Protein AF-A0A7W1PDN5-F1 (afdb_monomer)

Structure (mmCIF, N/CA/C/O backbone):
data_AF-A0A7W1PDN5-F1
#
_entry.id   AF-A0A7W1PDN5-F1
#
loop_
_atom_site.group_PDB
_atom_site.id
_atom_site.type_symbol
_atom_site.label_atom_id
_atom_site.label_alt_id
_atom_site.label_comp_id
_atom_site.label_asym_id
_atom_site.label_entity_id
_atom_site.label_seq_id
_atom_site.pdbx_PDB_ins_code
_atom_site.Cartn_x
_atom_site.Cartn_y
_atom_site.Cartn_z
_atom_site.occupancy
_atom_site.B_iso_or_equiv
_atom_site.auth_seq_id
_atom_site.auth_comp_id
_atom_site.auth_asym_id
_atom_site.auth_atom_id
_atom_site.pdbx_PDB_model_num
ATOM 1 N N . ASP A 1 1 ? -13.230 -10.698 -6.324 1.00 79.00 1 ASP A N 1
ATOM 2 C CA . ASP A 1 1 ? -13.164 -11.307 -4.984 1.00 79.00 1 ASP A CA 1
ATOM 3 C C . ASP A 1 1 ? -14.490 -11.042 -4.2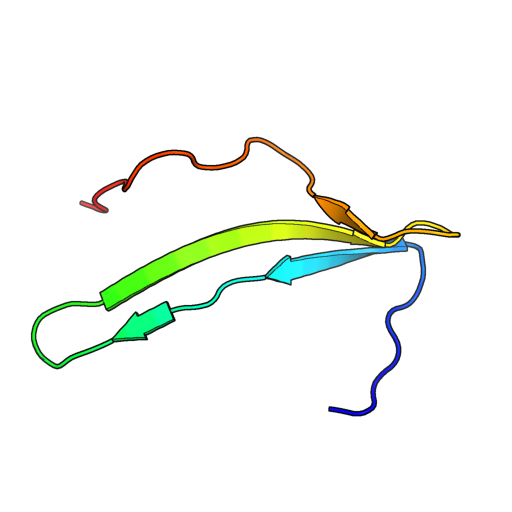87 1.00 79.00 1 ASP A C 1
ATOM 5 O O . ASP A 1 1 ? -15.072 -9.996 -4.547 1.00 79.00 1 ASP A O 1
ATOM 9 N N . GLU A 1 2 ? -14.974 -11.973 -3.470 1.00 91.88 2 GLU A N 1
ATOM 10 C CA . GLU A 1 2 ? -16.242 -11.869 -2.724 1.00 91.88 2 GLU A CA 1
ATOM 11 C C . GLU A 1 2 ? -16.024 -11.868 -1.199 1.00 91.88 2 GLU A C 1
ATOM 13 O O . GLU A 1 2 ? -16.983 -11.816 -0.425 1.00 91.88 2 GLU A O 1
ATOM 18 N N . ARG A 1 3 ? -14.767 -11.933 -0.735 1.00 92.62 3 ARG A N 1
ATOM 19 C CA . ARG A 1 3 ? -14.449 -11.895 0.695 1.00 92.62 3 ARG A CA 1
ATOM 20 C C . ARG A 1 3 ? -14.817 -10.535 1.280 1.00 92.62 3 ARG A C 1
ATOM 22 O O . ARG A 1 3 ? -14.517 -9.486 0.714 1.00 92.62 3 ARG A O 1
ATOM 29 N N . ARG A 1 4 ? -15.451 -10.565 2.452 1.00 92.44 4 ARG A N 1
ATOM 30 C CA . ARG A 1 4 ? -15.827 -9.363 3.201 1.00 92.44 4 ARG A CA 1
ATOM 31 C C . ARG A 1 4 ? -14.646 -8.878 4.037 1.00 92.44 4 ARG A C 1
ATOM 33 O O . ARG A 1 4 ? -13.973 -9.685 4.672 1.00 92.44 4 ARG A O 1
ATOM 40 N N . LEU A 1 5 ? -14.443 -7.564 4.068 1.00 94.25 5 LEU A N 1
ATOM 41 C CA . LEU A 1 5 ? -13.551 -6.919 5.028 1.00 94.25 5 LEU A CA 1
ATOM 42 C C . LEU A 1 5 ? -14.175 -6.978 6.429 1.00 94.25 5 LEU A C 1
ATOM 44 O O . LEU A 1 5 ? -15.388 -6.810 6.572 1.00 94.25 5 LEU A O 1
ATOM 48 N N . ILE A 1 6 ? -13.350 -7.243 7.441 1.00 95.94 6 ILE A N 1
ATOM 49 C CA . ILE A 1 6 ? -13.780 -7.426 8.833 1.00 95.94 6 ILE A CA 1
ATOM 50 C C . ILE A 1 6 ? -13.124 -6.338 9.696 1.00 95.94 6 ILE A C 1
ATOM 52 O O . ILE A 1 6 ? -11.919 -6.113 9.535 1.00 95.94 6 ILE A O 1
ATOM 56 N N . PRO A 1 7 ? -13.869 -5.689 10.613 1.00 98.00 7 PRO A N 1
ATOM 57 C CA . PRO A 1 7 ? -13.298 -4.749 11.573 1.00 98.00 7 PRO A CA 1
ATOM 58 C C . PRO A 1 7 ? -12.084 -5.320 12.318 1.00 98.00 7 PRO A C 1
ATOM 60 O O . PRO A 1 7 ? -12.033 -6.511 12.630 1.00 98.00 7 PRO A O 1
ATOM 63 N N . GLY A 1 8 ? -11.089 -4.475 12.580 1.00 97.56 8 GLY A N 1
ATOM 64 C CA . GLY A 1 8 ? -9.814 -4.862 13.187 1.00 97.56 8 GLY A CA 1
ATOM 65 C C . GLY A 1 8 ? -8.761 -5.373 12.198 1.00 97.56 8 GLY A C 1
ATOM 66 O O . GLY A 1 8 ? -7.645 -5.681 12.612 1.00 97.56 8 GLY A O 1
ATOM 67 N N . THR A 1 9 ? -9.079 -5.458 10.903 1.00 97.31 9 THR A N 1
ATOM 68 C CA . THR A 1 9 ? -8.123 -5.903 9.878 1.00 97.31 9 THR A CA 1
ATOM 69 C C . THR A 1 9 ? -7.287 -4.733 9.363 1.00 97.31 9 THR A C 1
ATOM 71 O O . THR A 1 9 ? -7.838 -3.715 8.941 1.00 97.31 9 THR A O 1
ATOM 74 N N . GLY A 1 10 ? -5.963 -4.909 9.346 1.00 97.00 10 GLY A N 1
ATOM 75 C CA . GLY A 1 10 ? -5.027 -4.049 8.621 1.00 97.00 10 GLY A CA 1
ATOM 76 C C . GLY A 1 10 ? -4.590 -4.694 7.306 1.00 97.00 10 GLY A C 1
ATOM 77 O O . GLY A 1 10 ? -4.341 -5.900 7.269 1.00 97.00 10 GLY A O 1
ATOM 78 N N . PHE A 1 11 ? -4.510 -3.910 6.233 1.00 95.94 11 PHE A N 1
ATOM 79 C CA . PHE A 1 1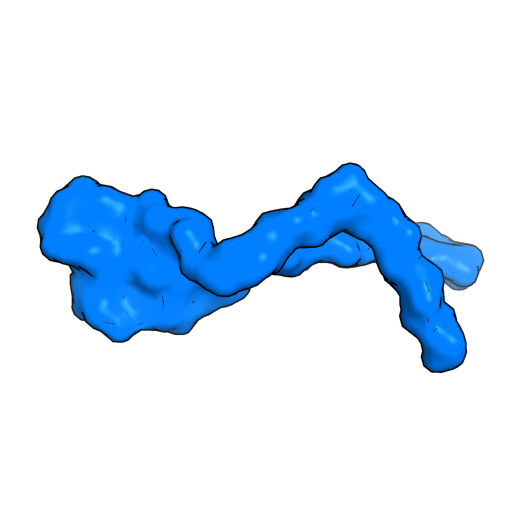1 ? -4.030 -4.364 4.923 1.00 95.94 11 PHE A CA 1
ATOM 80 C C . PHE A 1 11 ? -3.497 -3.191 4.095 1.00 95.94 11 PHE A C 1
ATOM 82 O O . PHE A 1 11 ? -3.694 -2.033 4.456 1.00 95.94 11 PHE A O 1
ATOM 89 N N . THR A 1 12 ?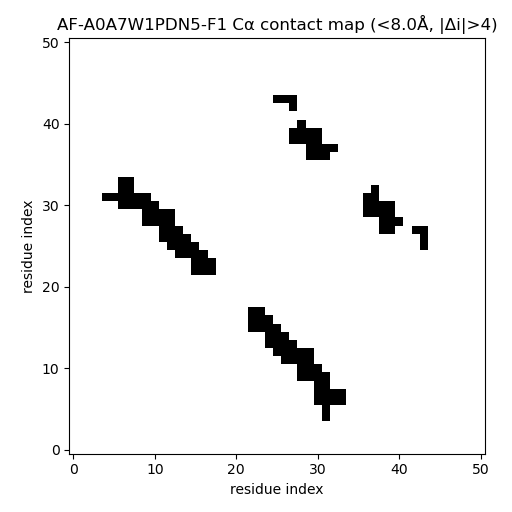 -2.847 -3.481 2.972 1.00 96.06 12 THR A N 1
ATOM 90 C CA . THR A 1 12 ? -2.339 -2.474 2.036 1.00 96.06 12 THR A CA 1
ATOM 91 C C . THR A 1 12 ? -3.186 -2.422 0.767 1.00 96.06 12 THR A C 1
ATOM 93 O O . THR A 1 12 ? -3.718 -3.433 0.303 1.00 96.06 12 THR A O 1
ATOM 96 N N . ILE A 1 13 ? -3.325 -1.229 0.190 1.00 95.38 13 ILE A N 1
ATOM 97 C CA . ILE A 1 13 ? -3.782 -1.057 -1.194 1.00 95.38 13 ILE A CA 1
ATOM 98 C C . ILE A 1 13 ? -2.563 -0.631 -2.000 1.00 95.38 13 ILE A C 1
ATOM 100 O O . ILE A 1 13 ? -2.035 0.458 -1.779 1.00 95.38 13 ILE A O 1
ATOM 104 N N . GLU A 1 14 ? -2.120 -1.504 -2.906 1.00 95.62 14 GLU A N 1
ATOM 105 C CA . GLU A 1 14 ? -0.813 -1.373 -3.556 1.00 95.62 14 GLU A CA 1
ATOM 106 C C . GLU A 1 14 ? -0.825 -1.530 -5.095 1.00 95.62 14 GLU A C 1
ATOM 108 O O . GLU A 1 14 ? -0.179 -2.422 -5.652 1.00 95.62 14 GLU A O 1
ATOM 113 N N . PRO A 1 15 ? -1.590 -0.706 -5.836 1.00 95.25 15 PRO A N 1
ATOM 114 C CA . PRO A 1 15 ? -1.654 -0.815 -7.287 1.00 95.25 15 PRO A CA 1
ATOM 115 C C . PRO A 1 15 ? -0.295 -0.503 -7.926 1.00 95.2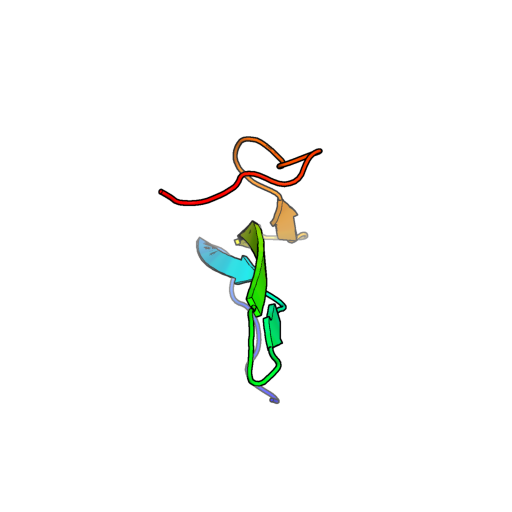5 15 PRO A C 1
ATOM 117 O O . PRO A 1 15 ? 0.369 0.481 -7.591 1.00 95.25 15 PRO A O 1
ATOM 120 N N . GLY A 1 16 ? 0.096 -1.335 -8.891 1.00 95.25 16 GLY A N 1
ATOM 121 C CA . GLY A 1 16 ? 1.346 -1.188 -9.626 1.00 95.25 16 GLY A CA 1
ATOM 122 C C . GLY A 1 16 ? 1.157 -1.249 -11.137 1.00 95.25 16 GLY A C 1
ATOM 123 O O . GLY A 1 16 ? 0.286 -1.956 -11.644 1.00 95.25 16 GLY A O 1
ATOM 124 N N . ILE A 1 17 ? 1.997 -0.504 -11.851 1.00 95.88 17 ILE A N 1
ATOM 125 C CA . ILE A 1 17 ? 2.141 -0.549 -13.306 1.00 95.88 17 ILE A CA 1
ATOM 126 C C . ILE A 1 17 ? 3.560 -1.015 -13.599 1.00 95.88 17 ILE A C 1
ATOM 128 O O . ILE A 1 17 ? 4.521 -0.457 -13.072 1.00 95.88 17 ILE A O 1
ATOM 132 N N . TYR A 1 18 ? 3.682 -2.025 -14.454 1.00 95.88 18 TYR A N 1
ATOM 133 C CA . TYR A 1 18 ? 4.950 -2.669 -14.772 1.00 95.88 18 TYR A CA 1
ATOM 134 C C . TYR A 1 18 ? 5.103 -2.790 -16.285 1.00 95.88 18 TYR A C 1
ATOM 136 O O . TYR A 1 18 ? 4.153 -3.158 -16.980 1.00 95.88 18 TYR A O 1
ATOM 144 N N . ASN A 1 19 ? 6.296 -2.488 -16.783 1.00 96.19 19 ASN A N 1
ATOM 145 C CA . ASN A 1 19 ? 6.728 -2.770 -18.149 1.00 96.19 19 ASN A CA 1
ATOM 146 C C . ASN A 1 19 ? 8.094 -3.485 -18.117 1.00 96.19 19 ASN A C 1
ATOM 148 O O . ASN A 1 19 ? 8.555 -3.891 -17.051 1.00 96.19 19 ASN A O 1
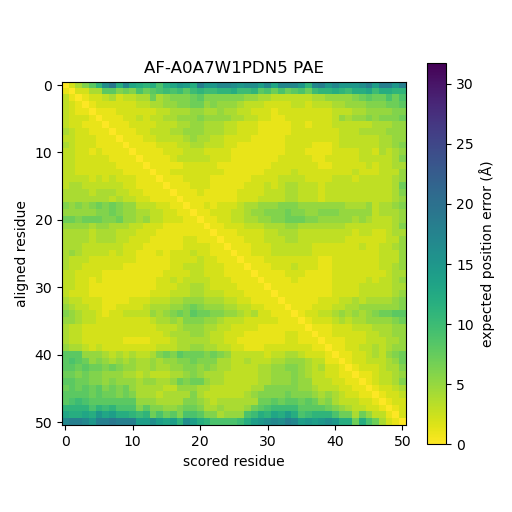ATOM 152 N N . GLU A 1 20 ? 8.715 -3.690 -19.279 1.00 97.00 20 GLU A N 1
ATOM 153 C CA . GLU A 1 20 ? 9.996 -4.405 -19.382 1.00 97.00 20 GLU A CA 1
ATOM 154 C C . GLU A 1 20 ? 11.178 -3.641 -18.761 1.00 97.00 20 GLU A C 1
ATOM 156 O O . GLU A 1 20 ? 12.128 -4.261 -18.290 1.00 97.00 20 GLU A O 1
ATOM 161 N N . GLU A 1 21 ? 11.125 -2.309 -18.744 1.00 95.62 21 GLU A N 1
ATOM 162 C CA . GLU A 1 21 ? 12.227 -1.444 -18.313 1.00 95.62 21 GLU A CA 1
ATOM 163 C C . GLU A 1 21 ? 12.108 -1.033 -16.843 1.00 95.62 21 GLU A C 1
ATOM 165 O O . GLU A 1 21 ? 13.115 -0.933 -16.140 1.00 95.62 21 GLU A O 1
ATOM 170 N N . PHE A 1 22 ? 10.889 -0.777 -16.363 1.00 92.25 22 PHE A N 1
ATOM 171 C CA . PHE A 1 22 ? 10.646 -0.341 -14.994 1.00 92.25 22 PHE A CA 1
ATOM 172 C C . PHE A 1 22 ? 9.233 -0.664 -14.494 1.00 92.25 22 PHE A C 1
ATOM 174 O O . PHE A 1 22 ? 8.309 -0.991 -15.244 1.00 92.25 22 PHE A O 1
ATOM 181 N N . GLY A 1 23 ? 9.062 -0.518 -13.180 1.00 93.19 23 GLY A N 1
ATOM 182 C CA . GLY A 1 23 ? 7.771 -0.585 -12.512 1.00 93.19 23 GLY A CA 1
ATOM 183 C C . GLY A 1 23 ? 7.586 0.560 -11.529 1.00 93.19 23 GLY A C 1
ATOM 184 O O . GLY A 1 23 ? 8.549 1.078 -10.967 1.00 93.19 23 GLY A O 1
ATOM 185 N N . VAL A 1 24 ? 6.333 0.938 -11.312 1.00 93.62 24 VAL A N 1
ATOM 186 C CA . VAL A 1 24 ? 5.927 1.898 -10.284 1.00 93.62 24 VAL A CA 1
ATOM 187 C C . VAL A 1 24 ? 4.799 1.269 -9.488 1.00 93.62 24 VAL A C 1
ATOM 189 O O . VAL A 1 24 ? 3.865 0.719 -10.069 1.00 93.62 24 VAL A O 1
ATOM 192 N N . ARG A 1 25 ? 4.873 1.368 -8.163 1.00 93.88 25 ARG A N 1
ATOM 193 C CA . ARG A 1 25 ? 3.807 0.964 -7.247 1.00 93.88 25 ARG A CA 1
ATOM 194 C C . ARG A 1 25 ? 3.556 2.094 -6.264 1.00 93.88 25 ARG A C 1
ATOM 196 O O . ARG A 1 25 ? 4.507 2.691 -5.763 1.00 93.88 25 ARG A O 1
ATOM 203 N N . THR A 1 26 ? 2.291 2.393 -6.013 1.00 93.00 26 THR A N 1
ATOM 204 C CA . THR A 1 26 ? 1.896 3.200 -4.855 1.00 93.00 26 THR A CA 1
ATOM 205 C C . THR A 1 26 ? 1.404 2.259 -3.776 1.00 93.00 26 THR A C 1
ATOM 207 O O . THR A 1 26 ? 0.893 1.193 -4.091 1.00 93.00 26 THR A O 1
ATOM 210 N N . GLU A 1 27 ? 1.573 2.624 -2.512 1.00 93.88 27 GLU A N 1
ATOM 211 C CA . GLU A 1 27 ? 1.122 1.808 -1.390 1.00 93.88 27 GLU A CA 1
ATOM 212 C C . GLU A 1 27 ? 0.560 2.714 -0.299 1.00 93.88 27 GLU A C 1
ATOM 214 O O . GLU A 1 27 ? 1.171 3.720 0.067 1.00 93.88 27 GLU A O 1
ATOM 219 N N . ILE A 1 28 ? -0.61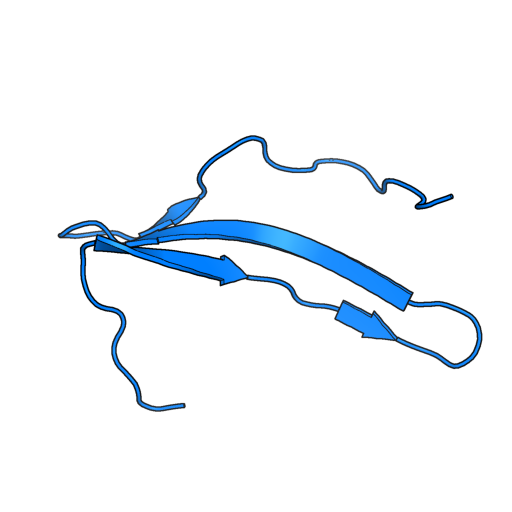9 2.360 0.205 1.00 95.25 28 ILE A N 1
ATOM 220 C CA . ILE A 1 28 ? -1.218 2.968 1.394 1.00 95.25 28 ILE A CA 1
ATOM 221 C C . ILE A 1 28 ? -1.640 1.873 2.368 1.00 95.25 28 ILE A C 1
ATOM 223 O O . ILE A 1 28 ? -2.122 0.816 1.957 1.00 95.25 28 ILE A O 1
ATOM 227 N N . ASN A 1 29 ? -1.492 2.148 3.663 1.00 96.50 29 ASN A N 1
ATOM 228 C CA . ASN A 1 29 ? -1.966 1.260 4.717 1.00 96.50 29 ASN A CA 1
ATOM 229 C C . ASN A 1 29 ? -3.410 1.600 5.066 1.00 96.50 29 ASN A C 1
ATOM 231 O O . ASN A 1 29 ? -3.743 2.763 5.285 1.00 96.50 29 ASN A O 1
ATOM 235 N N . MET A 1 30 ? -4.253 0.585 5.174 1.00 97.25 30 MET A N 1
ATOM 236 C CA . MET A 1 30 ? -5.660 0.701 5.528 1.00 97.25 30 MET A CA 1
A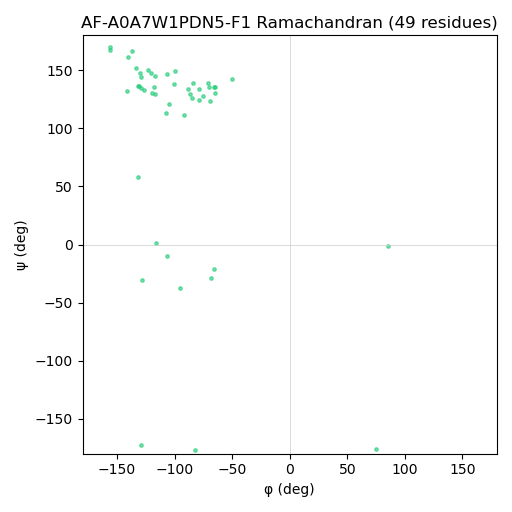TOM 237 C C . MET A 1 30 ? -5.928 -0.015 6.847 1.00 97.25 30 MET A C 1
ATOM 239 O O . MET A 1 30 ? -5.367 -1.082 7.109 1.00 97.25 30 MET A O 1
ATOM 243 N N . PHE A 1 31 ? -6.845 0.531 7.639 1.00 97.81 31 PHE A N 1
ATOM 244 C CA . PHE A 1 31 ? -7.426 -0.153 8.790 1.00 97.81 31 PHE A CA 1
ATOM 245 C C . PHE A 1 31 ? -8.951 -0.133 8.696 1.00 97.81 31 PHE A C 1
ATOM 247 O O . PHE A 1 31 ? -9.542 0.908 8.415 1.00 97.81 31 PHE A O 1
ATOM 254 N N . VAL A 1 32 ? -9.590 -1.282 8.922 1.00 98.19 32 VAL A N 1
ATOM 255 C CA . VAL A 1 32 ? -11.056 -1.406 8.934 1.00 98.19 32 VAL A CA 1
ATOM 256 C C . VAL A 1 32 ? -11.559 -1.203 10.357 1.00 98.19 32 VAL A C 1
ATOM 258 O O . VAL A 1 32 ? -11.324 -2.044 11.225 1.00 98.19 32 VAL A O 1
ATOM 261 N N . GLY A 1 33 ? -12.262 -0.103 10.595 1.00 97.06 33 GLY A N 1
ATOM 262 C CA . GLY A 1 33 ? -13.028 0.140 11.809 1.00 97.06 33 GLY A CA 1
ATOM 263 C C . GLY A 1 33 ? -14.412 -0.515 11.767 1.00 97.06 33 GLY A C 1
ATOM 264 O O . GLY A 1 33 ? -14.789 -1.208 10.826 1.00 97.06 33 GLY A O 1
ATOM 265 N N . GLU A 1 34 ? -15.207 -0.280 12.810 1.00 97.31 34 GLU A N 1
ATOM 266 C CA . GLU A 1 34 ? -16.574 -0.818 12.920 1.00 97.31 34 GLU A CA 1
ATOM 267 C C . GLU A 1 34 ? -17.546 -0.244 11.870 1.00 97.31 34 GLU A C 1
ATOM 269 O O . GLU A 1 34 ? -18.597 -0.830 11.609 1.00 97.31 34 GLU A O 1
ATOM 274 N N . ARG A 1 35 ? -17.240 0.927 11.294 1.00 96.00 35 ARG A N 1
ATOM 275 C CA . ARG A 1 35 ? -18.150 1.668 10.397 1.00 96.00 35 ARG A CA 1
ATOM 276 C C . ARG A 1 35 ? -17.513 2.067 9.075 1.00 96.00 35 ARG A C 1
ATOM 278 O O . ARG A 1 35 ? -18.213 2.163 8.070 1.00 96.00 35 ARG A O 1
ATOM 285 N N . ASP A 1 36 ? -16.213 2.306 9.090 1.00 96.06 36 ASP A N 1
ATOM 286 C CA . ASP A 1 36 ? -15.429 2.836 7.987 1.00 96.06 36 ASP A CA 1
ATOM 287 C C . ASP A 1 36 ? -14.110 2.070 7.859 1.00 96.06 36 ASP A C 1
ATOM 289 O O . ASP A 1 36 ? -13.726 1.272 8.712 1.00 96.06 36 ASP A O 1
ATOM 293 N N . ALA A 1 37 ? -13.439 2.280 6.733 1.00 96.50 37 ALA A N 1
ATOM 294 C CA . ALA A 1 37 ? -12.053 1.896 6.556 1.00 96.50 37 ALA A CA 1
ATOM 295 C C . ALA A 1 37 ? -11.264 3.164 6.252 1.00 96.50 37 ALA A C 1
ATOM 297 O O . ALA A 1 37 ? -11.652 3.941 5.376 1.00 96.50 37 ALA A O 1
ATOM 298 N N . GLU A 1 38 ? -10.168 3.366 6.967 1.00 97.12 38 GLU A N 1
ATOM 299 C CA . GLU A 1 38 ? -9.409 4.610 6.932 1.00 97.12 38 GLU A CA 1
ATOM 300 C C . GLU A 1 38 ? -7.974 4.359 6.475 1.00 97.12 38 GLU A C 1
ATOM 302 O O . GLU A 1 38 ? -7.389 3.306 6.747 1.00 97.12 38 GLU A O 1
ATOM 307 N N . VAL A 1 39 ? -7.405 5.347 5.780 1.00 96.69 39 VAL A N 1
ATOM 308 C CA . VAL A 1 39 ? -5.971 5.375 5.484 1.00 96.69 39 VAL A CA 1
ATOM 309 C C . VAL A 1 39 ? -5.222 5.638 6.783 1.00 96.69 39 VAL A C 1
ATOM 311 O O . VAL A 1 39 ? -5.581 6.523 7.556 1.00 96.69 39 VAL A O 1
ATOM 314 N N . THR A 1 40 ? -4.151 4.889 7.006 1.00 95.62 40 THR A N 1
ATOM 315 C CA . THR A 1 40 ? -3.312 4.982 8.198 1.00 95.62 40 THR A CA 1
ATOM 316 C C . THR A 1 40 ? -1.859 5.254 7.825 1.00 95.62 40 THR A C 1
ATOM 318 O O . THR A 1 40 ? -1.373 4.855 6.766 1.00 95.62 40 THR A O 1
ATOM 321 N N . GLY A 1 41 ? -1.150 5.938 8.723 1.00 90.50 41 GLY A N 1
ATOM 322 C CA . GLY A 1 41 ? 0.243 6.329 8.517 1.00 90.50 41 GLY A CA 1
ATOM 323 C C . GLY A 1 41 ? 0.428 7.502 7.541 1.00 90.50 41 GLY A C 1
ATOM 324 O O . GLY A 1 41 ? -0.542 8.114 7.089 1.00 90.50 41 GLY A O 1
ATOM 325 N N . PRO A 1 42 ? 1.688 7.866 7.243 1.00 88.81 42 PRO A N 1
ATOM 326 C CA . PRO A 1 42 ? 1.995 8.938 6.303 1.00 88.81 42 PRO A CA 1
ATOM 327 C C . PRO A 1 42 ? 1.547 8.579 4.883 1.00 88.81 42 PRO A C 1
ATOM 329 O O . PRO A 1 42 ? 1.874 7.510 4.374 1.00 88.81 42 PRO A O 1
ATOM 332 N N . THR A 1 43 ? 0.828 9.488 4.224 1.00 88.06 43 THR A N 1
ATOM 333 C CA . THR A 1 43 ? 0.471 9.332 2.809 1.00 88.06 43 THR A CA 1
ATOM 334 C C . THR A 1 43 ? 1.612 9.835 1.931 1.00 88.06 43 THR A C 1
ATOM 336 O O . THR A 1 43 ? 2.050 10.976 2.073 1.00 88.06 43 THR A O 1
ATOM 339 N N . GLN A 1 44 ? 2.084 8.995 1.012 1.00 87.56 44 GLN A N 1
ATOM 340 C CA . GLN A 1 44 ? 3.089 9.383 0.028 1.00 87.56 44 GLN A CA 1
ATOM 341 C C . GLN A 1 44 ? 2.485 10.367 -0.989 1.00 87.56 44 GLN A C 1
ATOM 343 O O . GLN A 1 44 ? 1.492 10.057 -1.645 1.00 87.56 44 GLN A O 1
ATOM 348 N N . THR A 1 45 ? 3.091 11.547 -1.137 1.00 91.06 45 THR A N 1
ATOM 349 C CA . THR A 1 45 ? 2.627 12.608 -2.055 1.00 91.06 45 THR A CA 1
ATOM 350 C C . THR A 1 45 ? 3.495 12.766 -3.301 1.00 91.06 45 THR A C 1
ATOM 352 O O . THR A 1 45 ? 3.124 13.492 -4.217 1.00 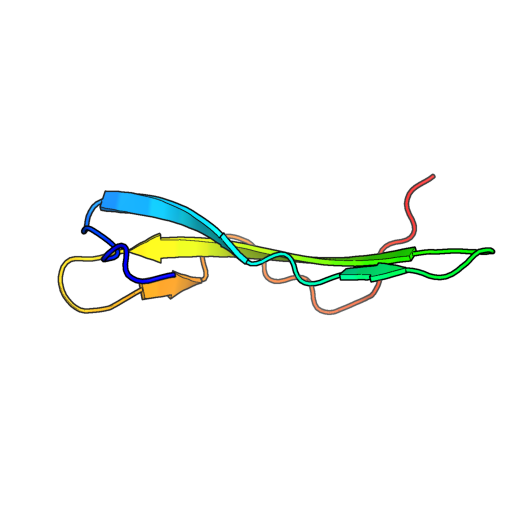91.06 45 THR A O 1
ATOM 355 N N . GLU A 1 46 ? 4.650 12.103 -3.342 1.00 91.00 46 GLU A N 1
ATOM 356 C CA . GLU A 1 46 ? 5.643 12.215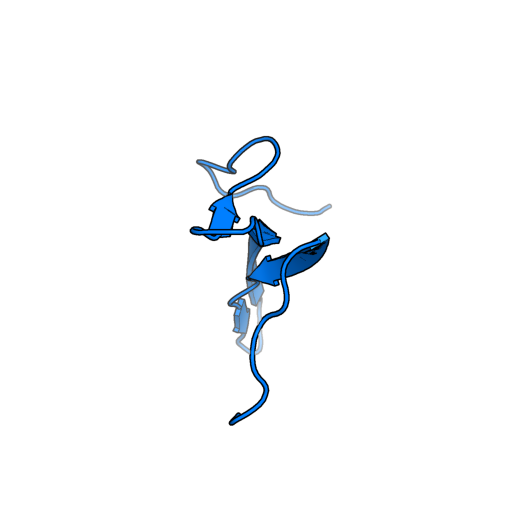 -4.412 1.00 91.00 46 GLU A CA 1
ATOM 357 C C . GLU A 1 46 ? 6.245 10.844 -4.734 1.00 91.00 46 GLU A C 1
ATOM 359 O O . GLU A 1 46 ? 6.145 9.903 -3.945 1.00 91.00 46 GLU A O 1
ATOM 364 N N . LEU A 1 47 ? 6.866 10.702 -5.906 1.00 88.19 47 LEU A N 1
ATOM 365 C CA . LEU A 1 47 ? 7.562 9.469 -6.268 1.00 88.19 47 LEU A CA 1
ATOM 366 C C . LEU A 1 47 ? 8.893 9.374 -5.521 1.00 88.19 47 LEU A C 1
ATOM 368 O O . LEU A 1 47 ? 9.722 10.278 -5.596 1.00 88.19 47 LEU A O 1
ATOM 372 N N . VAL A 1 48 ? 9.110 8.243 -4.854 1.00 86.12 48 VAL A N 1
ATOM 373 C CA . VAL A 1 48 ? 10.387 7.907 -4.224 1.00 86.12 48 VAL A CA 1
ATOM 374 C C . VAL A 1 48 ? 11.078 6.862 -5.088 1.00 86.12 48 VAL A C 1
ATOM 376 O O . VAL A 1 48 ? 10.529 5.789 -5.332 1.00 86.12 48 VAL A O 1
ATOM 379 N N . LEU A 1 49 ? 12.280 7.181 -5.566 1.00 85.00 49 LEU A N 1
ATOM 380 C CA . LEU A 1 49 ? 13.116 6.227 -6.288 1.00 85.00 49 LEU A CA 1
ATOM 381 C C . LEU A 1 49 ? 13.793 5.302 -5.274 1.00 85.00 49 LEU A C 1
ATOM 383 O O . LEU A 1 49 ? 14.464 5.770 -4.355 1.00 85.00 49 LEU A O 1
ATOM 387 N N . LEU A 1 50 ? 13.596 3.995 -5.436 1.00 74.75 50 LEU A N 1
ATOM 388 C CA . LEU A 1 50 ? 14.305 2.985 -4.656 1.00 74.75 50 LEU A CA 1
ATOM 389 C C . LEU A 1 50 ? 15.717 2.824 -5.238 1.00 74.75 50 LEU A C 1
ATOM 391 O O . LEU A 1 50 ? 15.870 2.778 -6.459 1.00 74.75 50 LEU A O 1
ATOM 395 N N . ALA A 1 51 ? 16.725 2.809 -4.364 1.00 72.94 51 ALA A N 1
ATOM 396 C CA . ALA A 1 51 ? 18.133 2.645 -4.730 1.00 72.94 51 ALA A CA 1
ATOM 397 C C . ALA A 1 51 ? 18.498 1.181 -5.005 1.00 72.94 51 ALA A C 1
ATOM 399 O O . ALA A 1 51 ? 17.895 0.294 -4.356 1.00 72.94 51 ALA A O 1
#

Solvent-accessible surface area (backbone atoms only — not comparable to full-atom values): 3566 Å² total; per-residue (Å²): 137,85,81,78,89,53,64,80,41,73,52,73,55,62,66,66,53,76,62,96,89,53,70,51,68,53,72,46,39,36,39,26,48,94,88,54,71,44,83,48,81,87,79,81,87,70,89,76,86,84,132

Mean predicted aligned error: 3.69 Å

Secondary structure (DSSP, 8-state):
--PPP-TT-EEEE--EEE-SS-EEE--EEEEE-SS-EEEESPPP-S-----

Foldseek 3Di:
DPDDDDAQDKDKDWDKDDDPPDIDIAIWIWGHHPPDIDTDDDHDPDDDDDD

Sequence (51 aa):
DERRLIPGTGFTIEPGIYNEEFGVRTEINMFVGERDAEVTGPTQTELVLLA

Radius of gyration: 14.06 Å; Cα contacts (8 Å, |Δi|>4): 64; chains: 1; bounding box: 36×24×33 Å

Nearest PDB structures (foldseek):
  3brn-assembly1_A  TM=5.410E-01  e=4.284E-01  Argas monolakensis
  3brn-assembly2_B  TM=5.456E-01  e=5.821E-01  Argas monolakensis
  7vww-assembly2_C  TM=3.555E-01  e=1.866E+00  Dioscoreophyllum cumminsii
  5xfu-assembly1_B  TM=3.470E-01  e=2.536E+00  Dioscoreophyllum cumminsii
  2kvt-assembly1_A  TM=2.031E-01  e=4.979E+00  Escherichia coli K-12

pLDDT: mean 93.16, std 5.47, range [72.94, 98.19]